Protein AF-A0A2V8CP18-F1 (afdb_monomer_lite)

Foldseek 3Di:
DVVVVVVVVVVVVVVVVVVLVVVLVVVVPDPDDLLCLQQDPPDDPVSSVVVCVVLVVVPPSVVNSVVCVVCVVVVQNAADSNPRHGPSVVCVVCVVVVVVVVVVVVVVVD

Sequence (110 aa):
MTRFLARRLLLTVPVLLGVATLVFSLIHLVPGDPVQAMLGESASPQDIAEMRGRLGLDRPLYAQYGAFLKGLGTGNLGSSLRTNQPVTAAIVERLPATFELAFAAMLVAT

Structure (mmCIF, N/CA/C/O backbone):
data_AF-A0A2V8CP18-F1
#
_entry.id   AF-A0A2V8CP18-F1
#
loop_
_atom_site.group_PDB
_atom_site.id
_atom_site.type_symbol
_atom_site.label_atom_id
_atom_site.label_alt_id
_atom_site.label_comp_id
_atom_site.label_asym_id
_atom_site.label_entity_id
_atom_site.label_seq_id
_atom_site.pdbx_PDB_ins_code
_atom_site.Cartn_x
_atom_site.Cartn_y
_atom_site.Cartn_z
_atom_site.occupancy
_atom_site.B_iso_or_equiv
_atom_site.auth_seq_id
_atom_site.auth_comp_id
_atom_site.auth_asym_id
_atom_site.auth_atom_id
_atom_site.pdbx_PDB_model_num
ATOM 1 N N . MET A 1 1 ? 8.675 0.405 -31.550 1.00 80.38 1 MET A N 1
ATOM 2 C CA . MET A 1 1 ? 9.192 0.241 -30.171 1.00 80.38 1 MET A CA 1
ATOM 3 C C . MET A 1 1 ? 8.324 0.945 -29.129 1.00 80.38 1 MET A C 1
ATOM 5 O O . MET A 1 1 ? 7.856 0.276 -28.219 1.00 80.38 1 MET A O 1
ATOM 9 N N . THR A 1 2 ? 7.995 2.231 -29.291 1.00 85.69 2 THR A N 1
ATOM 10 C CA . THR A 1 2 ? 7.109 2.990 -28.374 1.00 85.69 2 THR A CA 1
ATOM 11 C C . THR A 1 2 ? 5.728 2.356 -28.165 1.00 85.69 2 THR A C 1
ATOM 13 O O . THR A 1 2 ? 5.310 2.175 -27.028 1.00 85.69 2 THR A O 1
ATOM 16 N N . ARG A 1 3 ? 5.048 1.912 -29.235 1.00 89.81 3 ARG A N 1
ATOM 17 C CA . ARG A 1 3 ? 3.748 1.207 -29.144 1.00 89.81 3 ARG A CA 1
ATOM 18 C C . ARG A 1 3 ? 3.822 -0.106 -28.353 1.00 89.81 3 ARG A C 1
ATOM 20 O O . ARG A 1 3 ? 2.890 -0.444 -27.632 1.00 89.81 3 ARG A O 1
ATOM 27 N N . PHE A 1 4 ? 4.929 -0.837 -28.481 1.00 88.56 4 PHE A N 1
ATOM 28 C CA . PHE A 1 4 ? 5.164 -2.074 -27.734 1.00 88.56 4 PHE A CA 1
ATOM 29 C C . PHE A 1 4 ? 5.411 -1.783 -26.248 1.00 88.56 4 PHE A C 1
ATOM 31 O O . PHE A 1 4 ? 4.792 -2.414 -25.395 1.00 88.56 4 PHE A O 1
ATOM 38 N N . LEU A 1 5 ? 6.244 -0.782 -25.945 1.00 90.06 5 LEU A N 1
ATOM 39 C CA . LEU A 1 5 ? 6.546 -0.366 -24.575 1.00 90.06 5 LEU A CA 1
ATOM 40 C C . LEU A 1 5 ? 5.298 0.174 -23.856 1.00 90.06 5 LEU A C 1
ATOM 42 O O . LEU A 1 5 ? 5.005 -0.243 -22.740 1.00 90.06 5 LEU A O 1
ATOM 46 N N . ALA A 1 6 ? 4.509 1.013 -24.535 1.00 91.62 6 ALA A N 1
ATOM 47 C CA . ALA A 1 6 ? 3.249 1.541 -24.018 1.00 91.62 6 ALA A CA 1
ATOM 48 C C . ALA A 1 6 ? 2.235 0.426 -23.734 1.00 91.62 6 ALA A C 1
ATOM 50 O O . ALA A 1 6 ? 1.658 0.391 -22.652 1.00 91.62 6 ALA A O 1
ATOM 51 N N . ARG A 1 7 ? 2.062 -0.530 -24.661 1.00 91.56 7 ARG A N 1
ATOM 52 C CA . ARG A 1 7 ? 1.184 -1.692 -24.445 1.00 91.56 7 ARG A CA 1
ATOM 53 C C . ARG A 1 7 ? 1.641 -2.523 -23.248 1.00 91.56 7 ARG A C 1
ATOM 55 O O . ARG A 1 7 ? 0.804 -2.969 -22.474 1.00 91.56 7 ARG A O 1
ATOM 62 N N . ARG A 1 8 ? 2.951 -2.721 -23.084 1.00 90.12 8 ARG A N 1
ATOM 63 C CA . ARG A 1 8 ? 3.508 -3.490 -21.967 1.00 90.12 8 ARG A CA 1
ATOM 64 C C . ARG A 1 8 ? 3.267 -2.798 -20.625 1.00 90.12 8 ARG A C 1
ATOM 66 O O . ARG A 1 8 ? 2.796 -3.458 -19.711 1.00 90.12 8 ARG A O 1
ATOM 73 N N . LEU A 1 9 ? 3.487 -1.485 -20.539 1.00 91.25 9 LEU A N 1
ATOM 74 C CA . LEU A 1 9 ? 3.167 -0.693 -19.343 1.00 91.25 9 LEU A CA 1
ATOM 75 C C . LEU A 1 9 ? 1.669 -0.726 -19.013 1.00 91.25 9 LEU A C 1
ATOM 77 O O . LEU A 1 9 ? 1.300 -0.898 -17.855 1.00 91.25 9 LEU A O 1
ATOM 81 N N . LEU A 1 10 ? 0.807 -0.632 -20.029 1.00 92.12 10 LEU A N 1
ATOM 82 C CA . LEU A 1 10 ? -0.646 -0.727 -19.859 1.00 92.12 10 LEU A CA 1
ATOM 83 C C . LEU A 1 10 ? -1.083 -2.088 -19.314 1.00 92.12 10 LEU A C 1
ATOM 85 O O . LEU A 1 10 ? -1.976 -2.139 -18.478 1.00 92.12 10 LEU A O 1
ATOM 89 N N . LEU A 1 11 ? -0.445 -3.176 -19.754 1.00 91.88 11 LEU A N 1
ATOM 90 C CA . LEU A 1 11 ? -0.704 -4.527 -19.246 1.00 91.88 11 LEU A CA 1
ATOM 91 C C . LEU A 1 11 ? -0.172 -4.739 -17.822 1.00 91.88 11 LEU A C 1
ATOM 93 O O . LEU A 1 11 ? -0.705 -5.578 -17.102 1.00 91.88 11 LEU A O 1
ATOM 97 N N . THR A 1 12 ? 0.828 -3.972 -17.385 1.00 91.31 12 THR A N 1
ATOM 98 C CA . THR A 1 12 ? 1.319 -4.022 -16.000 1.00 91.31 12 THR A CA 1
ATOM 99 C C . THR A 1 12 ? 0.285 -3.489 -15.009 1.00 91.31 12 THR A C 1
ATOM 101 O O . THR A 1 12 ? 0.169 -4.022 -13.911 1.00 91.31 12 THR A O 1
ATOM 104 N N . VAL A 1 13 ? -0.505 -2.478 -15.384 1.00 91.81 13 VAL A N 1
ATOM 105 C CA . VAL A 1 13 ? -1.520 -1.875 -14.501 1.00 91.81 13 VAL A CA 1
ATOM 106 C C . VAL A 1 13 ? -2.533 -2.897 -13.956 1.00 91.81 13 VAL A C 1
ATOM 108 O O . VAL A 1 13 ? -2.656 -2.985 -12.735 1.00 91.81 13 VAL A O 1
ATOM 111 N N . PRO A 1 14 ? -3.237 -3.705 -14.779 1.00 93.06 14 PRO A N 1
ATOM 112 C CA . PRO A 1 14 ? -4.175 -4.698 -14.260 1.00 93.06 14 PRO A CA 1
ATOM 113 C C . PRO A 1 14 ? -3.481 -5.787 -13.435 1.00 93.06 14 PRO A C 1
ATOM 115 O O . PRO A 1 14 ? -4.067 -6.267 -12.470 1.00 93.06 14 PRO A O 1
ATOM 118 N N . VAL A 1 15 ? -2.230 -6.141 -13.752 1.00 94.38 15 VAL A N 1
ATOM 119 C CA . VAL A 1 15 ? -1.443 -7.087 -12.942 1.00 94.38 15 VAL A CA 1
ATOM 120 C C . VAL A 1 15 ? -1.172 -6.509 -11.553 1.00 94.38 15 VAL A C 1
ATOM 122 O O . VAL A 1 15 ? -1.433 -7.176 -10.556 1.00 94.38 15 VAL A O 1
ATOM 125 N N . LEU A 1 16 ? -0.709 -5.258 -11.471 1.00 92.12 16 LEU A N 1
ATOM 126 C CA . LEU A 1 16 ? -0.464 -4.582 -10.195 1.00 92.12 16 LEU A CA 1
ATOM 127 C C . LEU A 1 16 ? -1.745 -4.427 -9.380 1.00 92.12 16 LEU A C 1
ATOM 129 O O . LEU A 1 16 ? -1.724 -4.677 -8.180 1.00 92.12 16 LEU A O 1
ATOM 133 N N . LEU A 1 17 ? -2.861 -4.066 -10.018 1.00 94.19 17 LEU A N 1
ATOM 134 C CA . LEU A 1 17 ? -4.159 -3.998 -9.34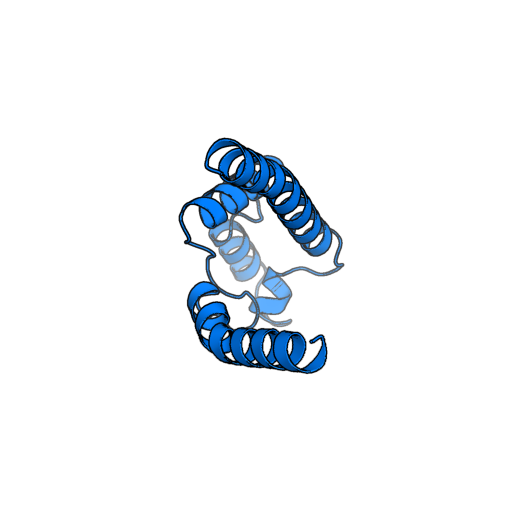8 1.00 94.19 17 LEU A CA 1
ATOM 135 C C . LEU A 1 17 ? -4.607 -5.370 -8.841 1.00 94.19 17 LEU A C 1
ATOM 137 O O . LEU A 1 17 ? -5.099 -5.464 -7.719 1.00 94.19 17 LEU A O 1
ATOM 141 N N . GLY A 1 18 ? -4.403 -6.434 -9.620 1.00 96.25 18 GLY A N 1
ATOM 142 C CA . GLY A 1 18 ? -4.693 -7.804 -9.199 1.00 96.25 18 GLY A CA 1
ATOM 143 C C . GLY A 1 18 ? -3.885 -8.208 -7.967 1.00 96.25 18 GLY A C 1
ATOM 144 O O . GLY A 1 18 ? -4.457 -8.675 -6.985 1.00 96.25 18 GLY A O 1
ATOM 145 N N . VAL A 1 19 ? -2.573 -7.954 -7.974 1.00 95.19 19 VAL A N 1
ATOM 146 C CA . VAL A 1 19 ? -1.689 -8.230 -6.828 1.00 95.19 19 VAL A CA 1
ATOM 147 C C . VAL A 1 19 ? -2.061 -7.372 -5.618 1.00 95.19 19 VAL A C 1
ATOM 149 O O . VAL A 1 19 ? -2.164 -7.898 -4.515 1.00 95.19 19 VAL A O 1
ATOM 152 N N . ALA A 1 20 ? -2.312 -6.075 -5.805 1.00 93.62 20 ALA A N 1
ATOM 153 C CA . ALA A 1 20 ? -2.723 -5.168 -4.735 1.00 93.62 20 ALA A CA 1
ATOM 154 C C . ALA A 1 20 ? -4.044 -5.611 -4.090 1.00 93.62 20 ALA A C 1
ATOM 156 O O . ALA A 1 20 ? -4.136 -5.668 -2.864 1.00 93.62 20 ALA A O 1
ATOM 157 N N . THR A 1 21 ? -5.036 -5.979 -4.908 1.00 95.25 21 THR A N 1
ATOM 158 C CA . THR A 1 21 ? -6.317 -6.526 -4.434 1.00 95.25 21 THR A CA 1
ATOM 159 C C . THR A 1 21 ? -6.082 -7.811 -3.653 1.00 95.25 21 THR A C 1
ATOM 161 O O . THR A 1 21 ? -6.576 -7.946 -2.540 1.00 95.25 21 THR A O 1
ATOM 164 N N . LEU A 1 22 ? -5.291 -8.735 -4.205 1.00 95.75 22 LEU A N 1
ATOM 165 C CA . LEU A 1 22 ? -5.012 -10.023 -3.581 1.00 95.75 22 LEU A CA 1
ATOM 166 C C . LEU A 1 22 ? -4.338 -9.853 -2.217 1.00 95.75 22 LEU A C 1
ATOM 168 O O . LEU A 1 22 ? -4.795 -10.436 -1.242 1.00 95.75 22 LEU A O 1
ATOM 172 N N . VAL A 1 23 ? -3.288 -9.035 -2.128 1.00 92.38 23 VAL A N 1
ATOM 173 C CA . VAL A 1 23 ? -2.581 -8.768 -0.866 1.00 92.38 23 VAL A CA 1
ATOM 174 C C . VAL A 1 23 ? -3.512 -8.111 0.151 1.00 92.38 23 VAL A C 1
ATOM 176 O O . VAL A 1 23 ? -3.545 -8.536 1.305 1.00 92.38 23 VAL A O 1
ATOM 179 N N . PHE A 1 24 ? -4.301 -7.119 -0.274 1.00 92.75 24 PHE A N 1
ATOM 180 C CA . PHE A 1 24 ? -5.294 -6.481 0.587 1.00 92.75 24 PHE A CA 1
ATOM 181 C C . PHE A 1 24 ? -6.296 -7.508 1.124 1.00 92.75 24 PHE A C 1
ATOM 183 O O . PHE A 1 24 ? -6.523 -7.569 2.330 1.00 92.75 24 PHE A O 1
ATOM 190 N N . SER A 1 25 ? -6.850 -8.359 0.260 1.00 92.81 25 SER A N 1
ATOM 191 C CA . SER A 1 25 ? -7.773 -9.420 0.661 1.00 92.81 25 SER A CA 1
ATOM 192 C C . SER A 1 25 ? -7.121 -10.417 1.612 1.00 92.81 25 SER A C 1
ATOM 194 O O . SER A 1 25 ? -7.717 -10.743 2.630 1.00 92.81 25 SER A O 1
ATOM 196 N N . LEU A 1 26 ? -5.895 -10.867 1.331 1.00 91.12 26 LEU A N 1
ATOM 197 C CA . LEU A 1 26 ? -5.186 -11.825 2.180 1.00 91.12 26 LEU A CA 1
ATOM 198 C C . LEU A 1 26 ? -5.006 -11.292 3.601 1.00 91.12 26 LEU A C 1
ATOM 200 O O . LEU A 1 26 ? -5.289 -12.019 4.544 1.00 91.12 26 LEU A O 1
ATOM 204 N N . ILE A 1 27 ? -4.622 -10.025 3.767 1.00 86.88 27 ILE A N 1
ATOM 205 C CA . ILE A 1 27 ? -4.474 -9.415 5.098 1.00 86.88 27 ILE A CA 1
ATOM 206 C C . ILE A 1 27 ? -5.803 -9.410 5.870 1.00 86.88 27 ILE A C 1
ATOM 208 O O . ILE A 1 27 ? -5.798 -9.649 7.071 1.00 86.88 27 ILE A O 1
ATOM 212 N N . HIS A 1 28 ? -6.934 -9.188 5.195 1.00 87.50 28 HIS A N 1
ATOM 213 C CA . HIS A 1 28 ? -8.259 -9.189 5.830 1.00 87.50 28 HIS A CA 1
ATOM 214 C C . HIS A 1 28 ? -8.834 -10.593 6.062 1.00 87.50 28 HIS A C 1
ATOM 216 O O . HIS A 1 28 ? -9.761 -10.749 6.853 1.00 87.50 28 HIS A O 1
ATOM 222 N N . LEU A 1 29 ? -8.321 -11.606 5.359 1.00 87.88 29 LEU A N 1
ATOM 223 C CA . LEU A 1 29 ? -8.702 -13.008 5.540 1.00 87.88 29 LEU A CA 1
ATOM 224 C C . LEU A 1 29 ? -7.897 -13.694 6.648 1.00 87.88 29 LEU A C 1
ATOM 226 O O . LEU A 1 29 ? -8.339 -14.718 7.170 1.00 87.88 29 LEU A O 1
ATOM 230 N N . VAL A 1 30 ? -6.719 -13.164 6.990 1.00 84.50 30 VAL A N 1
ATOM 231 C CA . VAL A 1 30 ? -5.906 -13.686 8.091 1.00 84.50 30 VAL A CA 1
ATOM 232 C C . VAL A 1 30 ? -6.678 -13.507 9.405 1.00 84.50 30 VAL A C 1
ATOM 234 O O . VAL A 1 30 ? -7.056 -12.384 9.739 1.00 84.50 30 VAL A O 1
ATOM 237 N N . PRO A 1 31 ? -6.917 -14.590 10.169 1.00 77.00 31 PRO A N 1
ATOM 238 C CA . PRO A 1 31 ? -7.570 -14.487 11.464 1.00 77.00 31 PRO A CA 1
ATOM 239 C C . PRO A 1 31 ? -6.641 -13.794 12.468 1.00 77.00 31 PRO A C 1
ATOM 241 O O . PRO A 1 31 ? -5.481 -14.174 12.621 1.00 77.00 31 PRO A O 1
ATOM 244 N N . GLY A 1 32 ? -7.168 -12.790 13.166 1.00 77.75 32 GLY A N 1
ATOM 245 C CA . GLY A 1 32 ? -6.444 -12.003 14.165 1.00 77.75 32 GLY A CA 1
ATOM 246 C C . GLY A 1 32 ? -6.701 -10.506 14.010 1.00 77.75 32 GLY A C 1
ATOM 247 O O . GLY A 1 32 ? -7.025 -10.031 12.924 1.00 77.75 32 GLY A O 1
ATOM 248 N N . ASP A 1 33 ? -6.575 -9.752 15.103 1.00 82.94 33 ASP A N 1
ATOM 249 C CA . ASP A 1 33 ? -6.680 -8.293 15.060 1.00 82.94 33 ASP A CA 1
ATOM 250 C C . ASP A 1 33 ? -5.279 -7.684 14.859 1.00 82.94 33 ASP A C 1
ATOM 252 O O . ASP A 1 33 ? -4.435 -7.808 15.752 1.00 82.94 33 ASP A O 1
ATOM 256 N N . PRO A 1 34 ? -4.999 -7.013 13.724 1.00 82.62 34 PRO A N 1
ATOM 257 C CA . PRO A 1 34 ? -3.707 -6.369 13.498 1.00 82.62 34 PRO A CA 1
ATOM 258 C C . PRO A 1 34 ? -3.376 -5.334 14.578 1.00 82.62 34 PRO A C 1
ATOM 260 O O . PRO A 1 34 ? -2.209 -5.169 14.924 1.00 82.62 34 PRO A O 1
ATOM 263 N N . VAL A 1 35 ? -4.383 -4.670 15.152 1.00 85.31 35 VAL A N 1
ATOM 264 C CA . VAL A 1 35 ? -4.188 -3.703 16.238 1.00 85.31 35 VAL A CA 1
ATOM 265 C C . VAL A 1 35 ? -3.752 -4.409 17.518 1.00 85.31 35 VAL A C 1
ATOM 267 O O . VAL A 1 35 ? -2.865 -3.929 18.222 1.00 85.31 35 VAL A O 1
ATOM 270 N N . GLN A 1 36 ? -4.320 -5.579 17.798 1.00 83.81 36 GLN A N 1
ATOM 271 C CA . GLN A 1 36 ? -3.932 -6.389 18.950 1.00 83.81 36 GLN A CA 1
ATOM 272 C C . GLN A 1 36 ? -2.536 -6.994 18.7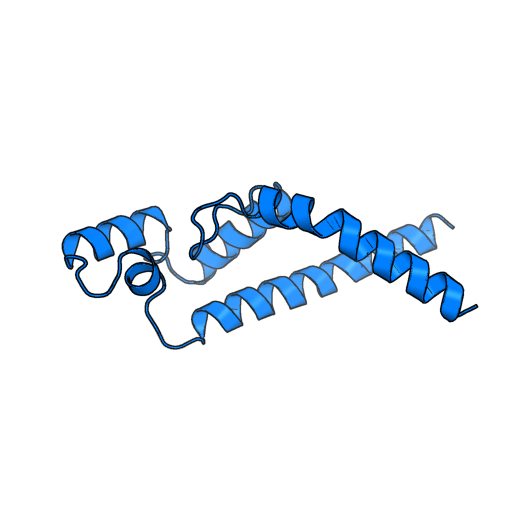64 1.00 83.81 36 GLN A C 1
ATOM 274 O O . GLN A 1 36 ? -1.749 -7.024 19.705 1.00 83.81 36 GLN A O 1
ATOM 279 N N . ALA A 1 37 ? -2.177 -7.386 17.538 1.00 82.44 37 ALA A N 1
ATOM 280 C CA . ALA A 1 37 ? -0.819 -7.817 17.209 1.00 82.44 37 ALA A CA 1
ATOM 281 C C . ALA A 1 37 ? 0.220 -6.688 17.369 1.00 82.44 37 ALA A C 1
ATOM 283 O O . ALA A 1 37 ? 1.376 -6.962 17.682 1.00 82.44 37 ALA A O 1
ATOM 284 N N . MET A 1 38 ? -0.186 -5.428 17.172 1.00 82.56 38 MET A N 1
ATOM 285 C CA . MET A 1 38 ? 0.662 -4.247 17.368 1.00 82.56 38 MET A CA 1
ATOM 286 C C . MET A 1 38 ? 0.833 -3.853 18.835 1.00 82.56 38 MET A C 1
ATOM 288 O O . MET A 1 38 ? 1.945 -3.550 19.258 1.00 82.56 38 MET A O 1
ATOM 292 N N . LEU A 1 39 ? -0.267 -3.793 19.590 1.00 85.44 39 LEU A N 1
ATOM 293 C CA . LEU A 1 39 ? -0.268 -3.308 20.974 1.00 85.44 39 LEU A CA 1
ATOM 294 C C . LEU A 1 39 ? 0.058 -4.413 21.996 1.00 85.44 39 LEU A C 1
ATOM 296 O O . LEU A 1 39 ? 0.399 -4.112 23.138 1.00 85.44 39 LEU A O 1
ATOM 300 N N . GLY A 1 40 ? -0.011 -5.680 21.583 1.00 81.88 40 GLY A N 1
ATOM 301 C CA . GLY A 1 40 ? 0.165 -6.844 22.444 1.00 81.88 40 GLY A CA 1
ATOM 302 C C . GLY A 1 40 ? -1.115 -7.243 23.183 1.00 81.88 40 GLY A C 1
ATOM 303 O O . GLY A 1 40 ? -2.123 -6.536 23.179 1.00 81.88 40 GLY A O 1
ATOM 304 N N . GLU A 1 41 ? -1.075 -8.405 23.840 1.00 79.00 41 GLU A N 1
ATOM 305 C CA . GLU A 1 41 ? -2.240 -8.986 24.529 1.00 79.00 41 GLU A CA 1
ATOM 306 C C . GLU A 1 41 ? -2.721 -8.161 25.735 1.00 79.00 41 GLU A C 1
ATOM 308 O O . GLU A 1 41 ? -3.884 -8.256 26.115 1.00 79.00 41 GLU A O 1
ATOM 313 N N . SER A 1 42 ? -1.854 -7.319 26.305 1.00 81.06 42 SER A N 1
ATOM 314 C CA . SER A 1 42 ? -2.150 -6.491 27.484 1.00 81.06 42 SER A CA 1
ATOM 315 C C . SER A 1 42 ? -2.776 -5.127 27.156 1.00 81.06 42 SER A C 1
ATOM 317 O O . SER A 1 42 ? -2.939 -4.304 28.058 1.00 81.06 42 SER A O 1
ATOM 319 N N . ALA A 1 43 ? -3.069 -4.844 25.884 1.00 83.69 43 ALA A N 1
ATOM 320 C CA . ALA A 1 43 ? -3.595 -3.553 25.451 1.00 83.69 43 ALA A CA 1
ATOM 321 C C . ALA A 1 43 ? -5.013 -3.307 25.982 1.00 83.69 43 ALA A C 1
ATOM 323 O O . ALA A 1 43 ? -5.869 -4.194 25.931 1.00 83.69 43 ALA A O 1
ATOM 324 N N . SER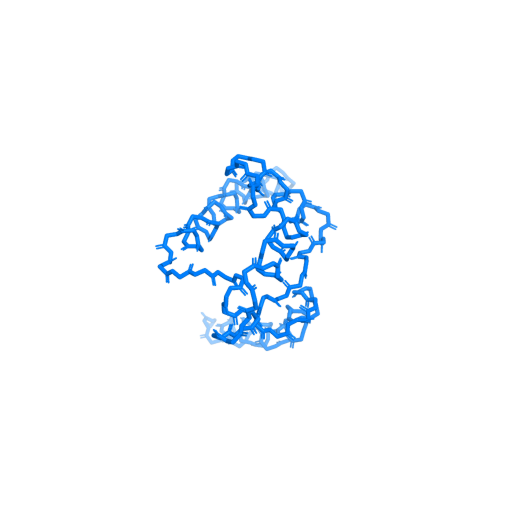 A 1 44 ? -5.290 -2.092 26.466 1.00 89.38 44 SER A N 1
ATOM 325 C CA . SER A 1 44 ? -6.640 -1.771 26.921 1.00 89.38 44 SER A CA 1
ATOM 326 C C . SER A 1 44 ? -7.613 -1.716 25.730 1.00 89.38 44 SER A C 1
ATOM 328 O O . SER A 1 44 ? -7.220 -1.349 24.616 1.00 89.38 44 SER A O 1
ATOM 330 N N . PRO A 1 45 ? -8.912 -2.012 25.929 1.00 87.75 45 PRO A N 1
ATOM 331 C CA . PRO A 1 45 ? -9.912 -1.870 24.869 1.00 87.75 45 PRO A CA 1
ATOM 332 C C . PRO A 1 45 ? -9.983 -0.448 24.287 1.00 87.75 45 PRO A C 1
ATOM 334 O O . PRO A 1 45 ? -10.335 -0.270 23.122 1.00 87.75 45 PRO A O 1
ATOM 337 N N . GLN A 1 46 ? -9.638 0.558 25.096 1.00 90.25 46 GLN A N 1
ATOM 338 C CA . GLN A 1 46 ? -9.604 1.964 24.696 1.00 90.25 46 GLN A CA 1
ATOM 339 C C . GLN A 1 46 ? -8.443 2.234 23.731 1.00 90.25 46 GLN A C 1
ATOM 341 O O . GLN A 1 46 ? -8.675 2.803 22.665 1.00 90.25 46 GLN A O 1
ATOM 346 N N . ASP A 1 47 ? -7.241 1.735 24.036 1.00 88.38 47 ASP A N 1
ATOM 347 C CA . ASP A 1 47 ? -6.064 1.879 23.165 1.00 88.38 47 ASP A CA 1
ATOM 348 C C . ASP A 1 47 ? -6.273 1.173 21.819 1.00 88.38 47 ASP A C 1
ATOM 350 O O . ASP A 1 47 ? -5.904 1.691 20.762 1.00 88.38 47 ASP A O 1
ATOM 354 N N . ILE A 1 48 ? -6.922 0.002 21.842 1.00 89.25 48 ILE A N 1
ATOM 355 C CA . ILE A 1 48 ? -7.268 -0.750 20.630 1.00 89.25 48 ILE A CA 1
ATOM 356 C C . ILE A 1 48 ? -8.238 0.055 19.759 1.00 89.25 48 ILE A C 1
ATOM 358 O O . ILE A 1 48 ? -8.022 0.177 18.552 1.00 89.25 48 ILE A O 1
ATOM 362 N N . ALA A 1 49 ? -9.304 0.612 20.339 1.00 89.75 49 ALA A N 1
ATOM 363 C CA . ALA A 1 49 ? -10.281 1.401 19.590 1.00 89.75 49 ALA A CA 1
ATOM 364 C C . ALA A 1 49 ? -9.653 2.673 18.999 1.00 89.75 49 ALA A C 1
ATOM 366 O O . ALA A 1 49 ? -9.877 2.989 17.826 1.00 89.75 49 ALA A O 1
ATOM 367 N N . GLU A 1 50 ? -8.819 3.364 19.776 1.00 90.62 50 GLU A N 1
ATOM 368 C CA . GLU A 1 50 ? -8.124 4.566 19.325 1.00 90.62 50 GLU A CA 1
ATOM 369 C C . GLU A 1 50 ? -7.151 4.256 18.180 1.00 90.62 50 GLU A C 1
ATOM 371 O O . GLU A 1 50 ? -7.171 4.921 17.139 1.00 90.62 50 GLU A O 1
ATOM 376 N N . MET A 1 51 ? -6.332 3.213 18.325 1.00 89.12 51 MET A N 1
ATOM 377 C CA . MET A 1 51 ? -5.380 2.810 17.292 1.00 89.12 51 MET A CA 1
ATOM 378 C C . MET A 1 51 ? -6.090 2.330 16.022 1.00 89.12 51 MET A C 1
ATOM 380 O O . MET A 1 51 ? -5.674 2.672 14.913 1.00 89.12 51 MET A O 1
ATOM 384 N N . ARG A 1 52 ? -7.206 1.605 16.157 1.00 89.75 52 ARG A N 1
ATOM 385 C CA . ARG A 1 52 ? -8.028 1.165 15.021 1.00 89.75 52 ARG A CA 1
ATOM 386 C C . ARG A 1 52 ? -8.550 2.351 14.208 1.00 89.75 52 ARG A C 1
ATOM 388 O O . ARG A 1 52 ? -8.453 2.324 12.981 1.00 89.75 52 ARG A O 1
ATOM 395 N N . GLY A 1 53 ? -9.028 3.398 14.884 1.00 89.06 53 GLY A N 1
ATOM 396 C CA . GLY A 1 53 ? -9.464 4.641 14.243 1.00 89.06 53 GLY A CA 1
ATOM 397 C C . GLY A 1 53 ? -8.313 5.402 13.576 1.00 89.06 53 GLY A C 1
ATOM 398 O O . GLY A 1 53 ? -8.447 5.868 12.444 1.00 89.06 53 GLY A O 1
ATOM 399 N N . ARG A 1 54 ? -7.141 5.468 14.223 1.00 87.56 54 ARG A N 1
ATOM 400 C CA . ARG A 1 54 ? -5.932 6.092 13.647 1.00 87.56 54 ARG A CA 1
ATOM 401 C C . ARG A 1 54 ? -5.459 5.389 12.372 1.00 87.56 54 ARG A C 1
ATOM 403 O O . ARG A 1 54 ? -5.043 6.060 11.429 1.00 87.56 54 ARG A O 1
ATOM 410 N N . LEU A 1 55 ? -5.544 4.060 12.330 1.00 87.12 55 LEU A N 1
ATOM 411 C CA . LEU A 1 55 ? -5.195 3.253 11.156 1.00 87.12 55 LEU A CA 1
ATOM 412 C C . LEU A 1 55 ? -6.312 3.214 10.097 1.00 87.12 55 LEU A C 1
ATOM 414 O O . LEU A 1 55 ? -6.091 2.719 8.994 1.00 87.12 55 LEU A O 1
ATOM 418 N N . GLY A 1 56 ? -7.502 3.743 10.402 1.00 88.81 56 GLY A N 1
ATOM 419 C CA . GLY A 1 56 ? -8.660 3.726 9.507 1.00 88.81 56 GLY A CA 1
ATOM 420 C C . GLY A 1 56 ? -9.250 2.331 9.285 1.00 88.81 56 GLY A C 1
ATOM 421 O O . GLY A 1 56 ? -9.957 2.123 8.299 1.00 88.81 56 GLY A O 1
ATOM 422 N N . LEU A 1 57 ? -8.953 1.382 10.178 1.00 88.06 57 LEU A N 1
ATOM 423 C CA . LEU A 1 57 ? -9.436 -0.004 10.129 1.00 88.06 57 LEU A CA 1
ATOM 424 C C . LEU A 1 57 ? -10.905 -0.133 10.572 1.00 88.06 57 LEU A C 1
ATOM 426 O O . LEU A 1 57 ? -11.510 -1.192 10.430 1.00 88.06 57 LEU A O 1
ATOM 430 N N . ASP A 1 58 ? -11.473 0.944 11.109 1.00 90.62 58 ASP A N 1
ATOM 431 C CA . ASP A 1 58 ? -12.887 1.124 11.449 1.00 90.62 58 ASP A CA 1
ATOM 432 C C . ASP A 1 58 ? -13.757 1.504 10.234 1.00 90.62 58 ASP A C 1
ATOM 434 O O . ASP A 1 58 ? -14.985 1.435 10.288 1.00 90.62 58 ASP A O 1
ATOM 438 N N . ARG A 1 59 ? -13.133 1.897 9.118 1.00 91.94 59 ARG A N 1
ATOM 439 C CA . ARG A 1 59 ? -13.825 2.303 7.889 1.00 91.94 59 ARG A CA 1
ATOM 440 C C . ARG A 1 59 ? -14.313 1.090 7.097 1.00 91.94 59 ARG A C 1
ATOM 442 O O . ARG A 1 59 ? -13.713 0.020 7.172 1.00 91.94 59 ARG A O 1
ATOM 449 N N . PRO A 1 60 ? -15.344 1.235 6.249 1.00 94.62 60 PRO A N 1
ATOM 450 C CA . PRO A 1 60 ? -15.757 0.148 5.371 1.00 94.62 60 PRO A CA 1
ATOM 451 C C . PRO A 1 60 ? -14.644 -0.240 4.381 1.00 94.62 60 PRO A C 1
ATOM 453 O O . PRO A 1 60 ? -13.864 0.607 3.939 1.00 94.62 60 PRO A O 1
ATOM 456 N N . LEU A 1 61 ? -14.596 -1.522 3.995 1.00 91.94 61 LEU A N 1
ATOM 457 C CA . LEU A 1 61 ? -13.488 -2.110 3.223 1.00 91.94 61 LEU A CA 1
ATOM 458 C C . LEU A 1 61 ? -13.170 -1.371 1.918 1.00 91.94 61 LEU A C 1
ATOM 460 O O . LEU A 1 61 ? -12.005 -1.225 1.566 1.00 91.94 61 LEU A O 1
ATOM 464 N N . TYR A 1 62 ? -14.179 -0.853 1.214 1.00 93.25 62 TYR A N 1
ATOM 465 C CA . TYR A 1 62 ? -13.960 -0.088 -0.017 1.00 93.25 62 TYR A CA 1
ATOM 466 C C . TYR A 1 62 ? -13.186 1.217 0.235 1.00 93.25 62 TYR A C 1
ATOM 468 O O . TYR A 1 62 ? -12.370 1.622 -0.592 1.00 93.25 62 TYR A O 1
ATOM 476 N N . ALA A 1 63 ? -13.407 1.867 1.382 1.00 94.94 63 ALA A N 1
ATOM 477 C CA . ALA A 1 63 ? -12.707 3.090 1.756 1.00 94.94 63 ALA A CA 1
ATOM 478 C C . ALA A 1 63 ? -11.265 2.784 2.180 1.00 94.94 63 ALA A C 1
ATOM 480 O O . ALA A 1 63 ? -10.350 3.519 1.803 1.00 94.94 63 ALA A O 1
ATOM 481 N N . GLN A 1 64 ? -11.055 1.676 2.900 1.00 93.62 64 GLN A N 1
ATOM 482 C CA . GLN A 1 64 ? -9.718 1.178 3.232 1.00 93.62 64 GLN A CA 1
ATOM 483 C C . GLN A 1 64 ? -8.928 0.827 1.965 1.00 93.62 64 GLN A C 1
ATOM 485 O O . GLN A 1 64 ? -7.792 1.269 1.796 1.00 93.62 64 GLN A O 1
ATOM 490 N N . TYR A 1 65 ? -9.554 0.113 1.028 1.00 94.38 65 TYR A N 1
ATOM 491 C CA . TYR A 1 65 ? -8.932 -0.257 -0.238 1.00 94.38 65 TYR A CA 1
ATOM 492 C C . TYR A 1 65 ? -8.608 0.969 -1.103 1.00 94.38 65 TYR A C 1
ATOM 494 O O . TYR A 1 65 ? -7.512 1.073 -1.651 1.00 94.38 65 TYR A O 1
ATOM 502 N N . GLY A 1 66 ? -9.510 1.953 -1.167 1.00 94.56 66 GLY A N 1
ATOM 503 C CA . GLY A 1 66 ? -9.252 3.218 -1.858 1.00 94.56 66 GLY A CA 1
ATOM 504 C C . GLY A 1 66 ? -8.072 3.996 -1.264 1.00 94.56 66 GLY A C 1
ATOM 505 O O . GLY A 1 66 ? -7.232 4.509 -2.006 1.00 94.56 66 GLY A O 1
ATOM 506 N N . ALA A 1 67 ? -7.964 4.048 0.067 1.00 92.69 67 ALA A N 1
ATOM 507 C CA . ALA A 1 67 ? -6.821 4.655 0.747 1.00 92.69 67 ALA A CA 1
ATOM 508 C C . ALA A 1 67 ? -5.514 3.892 0.468 1.00 92.69 67 ALA A C 1
ATOM 510 O O . ALA A 1 67 ? -4.493 4.519 0.182 1.00 92.69 67 ALA A O 1
ATOM 511 N N . PHE A 1 68 ? -5.560 2.558 0.471 1.00 92.75 68 PHE A N 1
ATOM 512 C CA . PHE A 1 68 ? -4.426 1.696 0.137 1.00 92.75 68 PHE A CA 1
ATOM 513 C C . PHE A 1 68 ? -3.923 1.929 -1.296 1.00 92.75 68 PHE A C 1
ATOM 515 O O . PHE A 1 68 ? -2.734 2.179 -1.504 1.00 92.75 68 PHE A O 1
ATOM 522 N N . LEU A 1 69 ? -4.825 1.952 -2.282 1.00 94.31 69 LEU A N 1
ATOM 523 C CA . LEU A 1 69 ? -4.478 2.255 -3.675 1.00 94.31 69 LEU A CA 1
ATOM 524 C C . LEU A 1 69 ? -3.898 3.666 -3.840 1.00 94.31 69 LEU A C 1
ATOM 526 O O . LEU A 1 69 ? -2.939 3.861 -4.588 1.00 94.31 69 LEU A O 1
ATOM 530 N N . LYS A 1 70 ? -4.436 4.655 -3.117 1.00 94.12 70 LYS A N 1
ATOM 531 C CA . LYS A 1 70 ? -3.889 6.019 -3.104 1.00 94.12 70 LYS A CA 1
ATOM 532 C C . LYS A 1 70 ? -2.471 6.055 -2.523 1.00 94.12 70 LYS A C 1
ATOM 534 O O . LYS A 1 70 ? -1.614 6.760 -3.058 1.00 94.12 70 LYS A O 1
ATOM 539 N N . GLY A 1 71 ? -2.205 5.298 -1.460 1.00 91.31 71 GLY A N 1
ATOM 540 C CA . GLY A 1 71 ? -0.866 5.161 -0.883 1.00 91.31 71 GLY A CA 1
ATOM 541 C C . GLY A 1 71 ? 0.126 4.543 -1.869 1.00 91.31 71 GLY A C 1
ATOM 542 O O . GLY A 1 71 ? 1.199 5.101 -2.091 1.00 91.31 71 GLY A O 1
ATOM 543 N N . LEU A 1 72 ? -0.281 3.473 -2.563 1.00 90.62 72 LEU A N 1
ATOM 544 C CA . LEU A 1 72 ? 0.510 2.851 -3.633 1.00 90.62 72 LEU A CA 1
ATOM 545 C C . LEU A 1 72 ? 0.845 3.843 -4.756 1.00 90.62 72 LEU A C 1
ATOM 547 O O . LEU A 1 72 ? 1.995 3.925 -5.178 1.00 90.62 72 LEU A O 1
ATOM 551 N N . GLY A 1 73 ? -0.138 4.623 -5.213 1.00 90.19 73 GLY A N 1
ATOM 552 C CA . GLY A 1 73 ? 0.051 5.599 -6.291 1.00 90.19 73 GLY A CA 1
ATOM 553 C C . GLY A 1 73 ? 0.889 6.822 -5.906 1.00 90.19 73 GLY A C 1
ATOM 554 O O . GLY A 1 73 ? 1.534 7.414 -6.765 1.00 90.19 73 GLY A O 1
ATOM 555 N N . THR A 1 74 ? 0.900 7.206 -4.627 1.00 91.19 74 THR A N 1
ATOM 556 C CA . THR A 1 74 ? 1.690 8.347 -4.122 1.00 91.19 74 THR A CA 1
ATOM 557 C C . THR A 1 74 ? 3.061 7.938 -3.579 1.00 91.19 74 THR A C 1
ATOM 559 O O . THR A 1 74 ? 3.854 8.803 -3.217 1.00 91.19 74 THR A O 1
ATOM 562 N N . GLY A 1 75 ? 3.344 6.634 -3.494 1.00 87.06 75 GLY A N 1
ATOM 563 C CA . GLY A 1 75 ? 4.544 6.100 -2.849 1.00 87.06 75 GLY A CA 1
ATOM 564 C C . GLY A 1 75 ? 4.518 6.188 -1.320 1.00 87.06 75 GLY A C 1
ATOM 565 O O . GLY A 1 75 ? 5.464 5.751 -0.670 1.00 87.06 75 GLY A O 1
ATOM 566 N N . ASN A 1 76 ? 3.443 6.705 -0.718 1.00 88.81 76 ASN A N 1
ATOM 567 C CA . ASN A 1 76 ? 3.250 6.677 0.725 1.00 88.81 76 ASN A CA 1
ATOM 568 C C . ASN A 1 76 ? 2.608 5.345 1.135 1.00 88.81 76 ASN A C 1
ATOM 570 O O . ASN A 1 76 ? 1.388 5.220 1.232 1.00 88.81 76 ASN A O 1
ATOM 574 N N . LEU A 1 77 ? 3.457 4.345 1.361 1.00 88.50 77 LEU A N 1
ATOM 575 C CA . LEU A 1 77 ? 3.054 2.981 1.718 1.00 88.50 77 LEU A CA 1
ATOM 576 C C . LEU A 1 77 ? 2.735 2.802 3.214 1.00 88.50 77 LEU A C 1
ATOM 578 O O . LEU A 1 77 ? 2.417 1.695 3.643 1.00 88.50 77 LEU A O 1
ATOM 582 N N . GLY A 1 78 ? 2.825 3.873 4.008 1.00 87.94 78 GLY A N 1
ATOM 583 C CA . GLY A 1 78 ? 2.627 3.830 5.454 1.00 87.94 78 GLY A CA 1
ATOM 584 C C . GLY A 1 78 ? 3.753 3.117 6.207 1.00 87.94 78 GLY A C 1
ATOM 585 O O . GLY A 1 78 ? 4.872 2.952 5.706 1.00 87.94 78 GLY A O 1
ATOM 586 N N . SER A 1 79 ? 3.441 2.709 7.436 1.00 88.06 79 SER A N 1
ATOM 587 C CA . SER A 1 79 ? 4.366 2.022 8.338 1.00 88.06 79 SER A CA 1
ATOM 588 C C . SER A 1 79 ? 4.002 0.549 8.488 1.00 88.06 79 SER A C 1
ATOM 590 O O . SER A 1 79 ? 2.835 0.165 8.481 1.00 88.06 79 SER A O 1
ATOM 592 N N . SER A 1 80 ? 5.024 -0.284 8.653 1.00 85.69 80 SER A N 1
ATOM 593 C CA . SER A 1 80 ? 4.890 -1.699 8.976 1.00 85.69 80 SER A CA 1
ATOM 594 C C . SER A 1 80 ? 4.186 -1.875 10.319 1.00 85.69 80 SER A C 1
ATOM 596 O O . SER A 1 80 ? 4.665 -1.383 11.336 1.00 85.69 80 SER A O 1
ATOM 598 N N . LEU A 1 81 ? 3.105 -2.655 10.344 1.00 79.94 81 LEU A N 1
ATOM 599 C CA . LEU A 1 81 ? 2.397 -2.999 11.583 1.00 79.94 81 LEU A CA 1
ATOM 600 C C . LEU A 1 81 ? 3.256 -3.869 12.521 1.00 79.94 81 LEU A C 1
ATOM 602 O O . LEU A 1 81 ? 2.959 -3.995 13.697 1.00 79.94 81 LEU A O 1
ATOM 606 N N . ARG A 1 82 ? 4.344 -4.472 12.027 1.00 79.62 82 ARG A N 1
ATOM 607 C CA . ARG A 1 82 ? 5.211 -5.343 12.834 1.00 79.62 82 ARG A CA 1
ATOM 608 C C . ARG A 1 82 ? 6.431 -4.624 13.398 1.00 79.62 82 ARG A C 1
ATOM 610 O O . ARG A 1 82 ? 6.824 -4.869 14.529 1.00 79.62 82 ARG A O 1
ATOM 617 N N . THR A 1 83 ? 7.073 -3.795 12.581 1.00 81.56 83 THR A N 1
ATOM 618 C CA . THR A 1 83 ? 8.348 -3.140 12.927 1.00 81.56 83 THR A CA 1
ATOM 619 C C . THR A 1 83 ? 8.198 -1.645 13.170 1.00 81.56 83 THR A C 1
ATOM 621 O O . THR A 1 83 ? 9.159 -0.998 13.566 1.00 81.56 83 THR A O 1
ATOM 624 N N . ASN A 1 84 ? 7.010 -1.089 12.916 1.00 82.06 84 ASN A N 1
ATOM 625 C CA . ASN A 1 84 ? 6.692 0.333 13.033 1.00 82.06 84 ASN A CA 1
ATOM 626 C C . ASN A 1 84 ? 7.604 1.261 12.203 1.00 82.06 84 ASN A C 1
ATOM 628 O O . ASN A 1 84 ? 7.718 2.453 12.468 1.00 82.06 84 ASN A O 1
ATOM 632 N N . GLN A 1 85 ? 8.258 0.713 11.176 1.00 87.12 85 GLN A N 1
A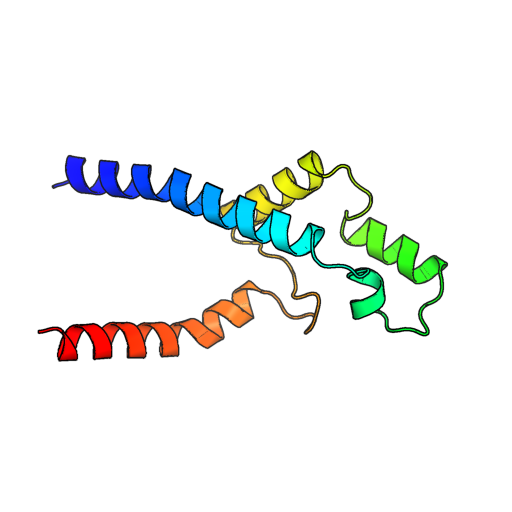TOM 633 C CA . GLN A 1 85 ? 9.121 1.449 10.255 1.00 87.12 85 GLN A CA 1
ATOM 634 C C . GLN A 1 85 ? 8.395 1.741 8.937 1.00 87.12 85 GLN A C 1
ATOM 636 O O . GLN A 1 85 ? 7.542 0.942 8.534 1.00 87.12 85 GLN A O 1
ATOM 641 N N . PRO A 1 86 ? 8.748 2.829 8.225 1.00 91.50 86 PRO A N 1
ATOM 642 C CA . PRO A 1 86 ? 8.206 3.108 6.900 1.00 91.50 86 PRO A CA 1
ATOM 643 C C . PRO A 1 86 ? 8.431 1.931 5.948 1.00 91.50 86 PRO A C 1
ATOM 645 O O . PRO A 1 86 ? 9.556 1.453 5.783 1.00 91.50 86 PRO A O 1
ATOM 648 N N . VAL A 1 87 ? 7.369 1.480 5.283 1.00 91.00 87 VAL A N 1
ATOM 649 C CA . VAL A 1 87 ? 7.441 0.345 4.347 1.00 91.00 87 VAL A CA 1
ATOM 650 C C . VAL A 1 87 ? 8.374 0.662 3.174 1.00 91.00 87 VAL A C 1
ATOM 652 O O . VAL A 1 87 ? 9.104 -0.207 2.706 1.00 91.00 87 VAL A O 1
ATOM 655 N N . THR A 1 88 ? 8.413 1.920 2.735 1.00 90.06 88 THR A N 1
ATOM 656 C CA . THR A 1 88 ? 9.330 2.388 1.687 1.00 90.06 88 THR A CA 1
ATOM 657 C C . THR A 1 88 ? 10.797 2.189 2.057 1.00 90.06 88 THR A C 1
ATOM 659 O O . THR A 1 88 ? 11.566 1.724 1.221 1.00 90.06 88 THR A O 1
ATOM 662 N N . ALA A 1 89 ? 11.181 2.474 3.304 1.00 90.12 89 ALA A N 1
ATOM 663 C CA . ALA A 1 89 ? 12.546 2.267 3.780 1.00 90.12 89 ALA A CA 1
ATOM 664 C C . ALA A 1 89 ? 12.917 0.776 3.757 1.00 90.12 89 ALA A C 1
ATOM 666 O O . ALA A 1 89 ? 13.954 0.410 3.209 1.00 90.12 89 ALA A O 1
ATOM 667 N N . ALA A 1 90 ? 12.016 -0.085 4.242 1.00 89.75 90 ALA A N 1
ATOM 668 C CA . ALA A 1 90 ? 12.213 -1.534 4.226 1.00 89.75 90 ALA A CA 1
ATOM 669 C C . ALA A 1 90 ? 12.334 -2.111 2.802 1.00 89.75 90 ALA A C 1
ATOM 671 O O . ALA A 1 90 ? 13.072 -3.070 2.579 1.00 89.75 90 ALA A O 1
ATOM 672 N N . ILE A 1 91 ? 11.618 -1.543 1.823 1.00 89.56 91 ILE A N 1
ATOM 673 C CA . ILE A 1 91 ? 11.753 -1.931 0.411 1.00 89.56 91 ILE A CA 1
ATOM 674 C C . ILE A 1 91 ? 13.122 -1.511 -0.124 1.00 89.56 91 ILE A C 1
ATOM 676 O O . ILE A 1 91 ? 13.811 -2.332 -0.725 1.00 89.56 91 ILE A O 1
ATOM 680 N N . VAL A 1 92 ? 13.527 -0.258 0.104 1.00 90.50 92 VAL A N 1
ATOM 681 C CA . VAL A 1 92 ? 14.806 0.276 -0.391 1.00 90.50 92 VAL A CA 1
ATOM 682 C C . VAL A 1 92 ? 15.991 -0.507 0.164 1.00 90.50 92 VAL A C 1
ATOM 684 O O . VAL A 1 92 ? 16.914 -0.811 -0.584 1.00 90.50 92 VAL A O 1
ATOM 687 N N . GLU A 1 93 ? 15.934 -0.911 1.429 1.00 91.94 93 GLU A N 1
ATOM 688 C CA . GLU A 1 93 ? 16.963 -1.743 2.058 1.00 91.94 93 GLU A CA 1
ATOM 689 C C . GLU A 1 93 ? 17.133 -3.109 1.364 1.00 91.94 93 GLU A C 1
ATOM 691 O O . GLU A 1 93 ? 18.237 -3.640 1.285 1.00 91.94 93 GLU A O 1
ATOM 696 N N . ARG A 1 94 ? 16.054 -3.670 0.802 1.00 91.06 94 ARG A N 1
ATOM 697 C CA . ARG A 1 94 ? 16.051 -4.990 0.142 1.00 91.06 94 ARG A CA 1
ATOM 698 C C . ARG A 1 94 ? 16.219 -4.937 -1.376 1.00 91.06 94 ARG A C 1
ATOM 700 O O . ARG A 1 94 ? 16.428 -5.980 -2.005 1.00 91.06 94 ARG A O 1
ATOM 707 N N . LEU A 1 95 ? 16.121 -3.751 -1.977 1.00 92.00 95 LEU A N 1
ATOM 708 C CA . LEU A 1 95 ? 16.284 -3.572 -3.419 1.00 92.00 95 LEU A CA 1
ATOM 709 C C . LEU A 1 95 ? 17.639 -4.091 -3.933 1.00 92.00 95 LEU A C 1
ATOM 711 O O . LEU A 1 95 ? 17.609 -4.842 -4.909 1.00 92.00 95 LEU A O 1
ATOM 715 N N . PRO A 1 96 ? 18.799 -3.784 -3.309 1.00 92.75 96 PRO A N 1
ATOM 716 C CA . PRO A 1 96 ? 20.103 -4.218 -3.818 1.00 92.75 96 PRO A CA 1
ATOM 717 C C . PRO A 1 96 ? 20.212 -5.736 -3.969 1.00 92.75 96 PRO A C 1
ATOM 719 O O . PRO A 1 96 ? 20.541 -6.217 -5.046 1.00 92.75 96 PRO A O 1
ATOM 722 N N . ALA A 1 97 ? 19.809 -6.492 -2.944 1.00 93.31 97 ALA A N 1
ATOM 723 C CA . ALA A 1 97 ? 19.831 -7.954 -2.987 1.00 93.31 97 ALA A CA 1
ATOM 724 C C . ALA A 1 97 ? 18.928 -8.519 -4.099 1.00 93.31 97 ALA A C 1
ATOM 726 O O . ALA A 1 97 ? 19.279 -9.486 -4.770 1.00 93.31 97 ALA A O 1
ATOM 727 N N . THR A 1 98 ? 17.769 -7.896 -4.337 1.00 92.62 98 THR A N 1
ATOM 728 C CA . THR A 1 98 ? 16.869 -8.302 -5.430 1.00 92.62 98 THR A CA 1
ATOM 729 C C . THR A 1 98 ? 17.506 -8.046 -6.796 1.00 92.62 98 THR A C 1
ATOM 731 O O . THR A 1 98 ? 17.391 -8.881 -7.693 1.00 92.62 98 THR A O 1
ATOM 734 N N . PHE A 1 99 ? 18.199 -6.915 -6.956 1.00 93.56 99 PHE A N 1
ATOM 735 C CA . PHE A 1 99 ? 18.933 -6.599 -8.180 1.00 93.56 99 PHE A CA 1
ATOM 736 C C . PHE A 1 99 ? 20.109 -7.546 -8.411 1.00 93.56 99 PHE A C 1
ATOM 738 O O . PHE A 1 99 ? 20.271 -8.025 -9.531 1.00 93.56 99 PHE A O 1
ATOM 745 N N . GLU A 1 100 ? 20.885 -7.857 -7.373 1.00 94.38 100 GLU A N 1
ATOM 746 C CA . GLU A 1 100 ? 21.985 -8.823 -7.444 1.00 94.38 100 GLU A CA 1
ATOM 747 C C . GLU A 1 100 ? 21.485 -10.201 -7.883 1.00 94.38 100 GLU A C 1
ATOM 749 O O . GLU A 1 100 ? 22.020 -10.780 -8.828 1.00 94.38 100 GLU A O 1
ATOM 754 N N . LEU A 1 101 ? 20.406 -10.694 -7.265 1.00 94.19 101 LEU A N 1
ATOM 755 C CA . LEU A 1 101 ? 19.795 -11.973 -7.630 1.00 94.19 101 LEU A CA 1
ATOM 756 C C . LEU A 1 101 ? 19.247 -11.966 -9.059 1.00 94.19 101 LEU A C 1
ATOM 758 O O . LEU A 1 101 ? 19.475 -12.918 -9.804 1.00 94.19 101 LEU A O 1
ATOM 762 N N . ALA A 1 102 ? 18.546 -10.904 -9.462 1.00 93.25 102 ALA A N 1
ATOM 763 C CA . ALA A 1 102 ? 18.023 -10.783 -10.820 1.00 93.25 102 ALA A CA 1
ATOM 764 C C . ALA A 1 102 ? 19.155 -10.763 -11.857 1.00 93.25 102 ALA A C 1
ATOM 766 O O . ALA A 1 102 ? 19.055 -11.413 -12.897 1.00 93.25 102 ALA A O 1
ATOM 767 N N . PHE A 1 103 ? 20.244 -10.049 -11.566 1.00 95.44 103 PHE A N 1
ATOM 768 C CA . PHE A 1 103 ? 21.407 -9.969 -12.441 1.00 95.44 103 PHE A CA 1
ATOM 769 C C . PHE A 1 103 ? 22.142 -11.309 -12.544 1.00 95.44 103 PHE A C 1
ATOM 771 O O . PHE A 1 103 ? 22.402 -11.775 -13.651 1.00 95.44 103 PHE A O 1
ATOM 778 N N . ALA A 1 104 ? 22.399 -11.975 -11.415 1.00 94.44 104 ALA A N 1
ATOM 779 C CA . ALA A 1 104 ? 23.007 -13.302 -11.392 1.00 94.44 104 ALA A CA 1
ATOM 780 C C . ALA A 1 104 ? 22.155 -14.336 -12.146 1.00 94.44 104 ALA A C 1
ATOM 782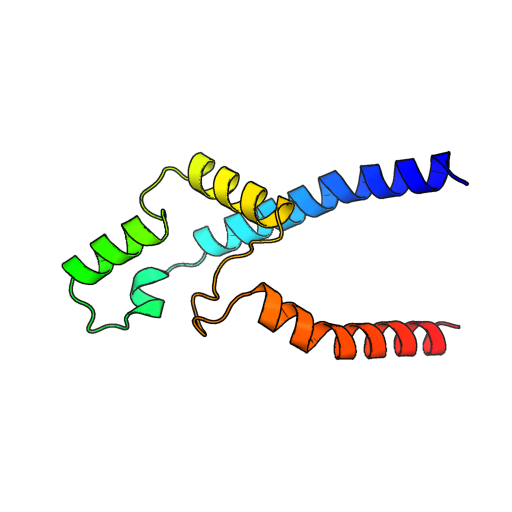 O O . ALA A 1 104 ? 22.683 -15.106 -12.943 1.00 94.44 104 ALA A O 1
ATOM 783 N N . ALA A 1 105 ? 20.832 -14.320 -11.958 1.00 94.00 105 ALA A N 1
ATOM 784 C CA . ALA A 1 105 ? 19.921 -15.204 -12.681 1.00 94.00 105 ALA A CA 1
ATOM 785 C C . ALA A 1 105 ? 19.967 -14.971 -14.197 1.00 94.00 105 ALA A C 1
ATOM 787 O O . ALA A 1 105 ? 19.968 -15.937 -14.954 1.00 94.00 105 ALA A O 1
ATOM 788 N N . MET A 1 106 ? 20.048 -13.713 -14.649 1.00 93.81 106 MET A N 1
ATOM 789 C CA . MET A 1 106 ? 20.218 -13.405 -16.073 1.00 93.81 106 MET A CA 1
ATOM 790 C C . MET A 1 106 ? 21.544 -13.937 -16.626 1.00 93.81 106 MET A C 1
ATOM 792 O O . MET A 1 106 ? 21.538 -14.468 -17.727 1.00 93.81 106 MET A O 1
ATOM 796 N N . LEU A 1 107 ? 22.644 -13.836 -15.871 1.00 94.44 107 LEU A N 1
ATOM 797 C CA . LEU A 1 107 ? 23.952 -14.366 -16.282 1.00 94.44 107 LEU A CA 1
ATOM 798 C C . LEU A 1 107 ? 23.999 -15.897 -16.345 1.00 94.44 107 LEU A C 1
ATOM 800 O O . LEU A 1 107 ? 24.737 -16.449 -17.149 1.00 94.44 107 LEU A O 1
ATOM 804 N N . VAL A 1 108 ? 23.253 -16.586 -15.482 1.00 95.12 108 VAL A N 1
ATOM 805 C CA . VAL A 1 108 ? 23.167 -18.057 -15.498 1.00 95.12 108 VAL A CA 1
ATOM 806 C C . VAL A 1 108 ? 22.206 -18.549 -16.584 1.00 95.12 108 VAL A C 1
ATOM 808 O O . VAL A 1 108 ? 22.384 -19.641 -17.113 1.00 95.12 108 VAL A O 1
ATOM 811 N N . ALA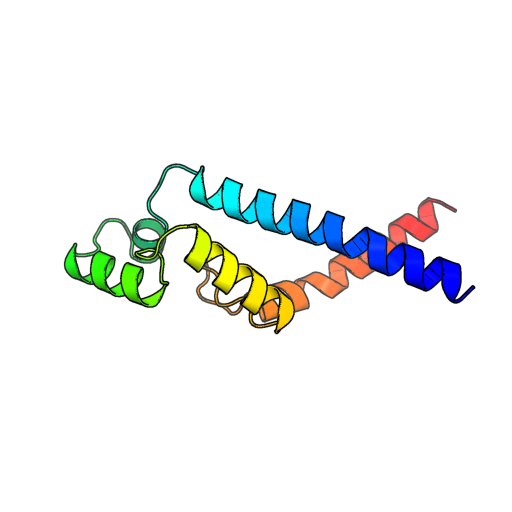 A 1 109 ? 21.162 -17.774 -16.888 1.00 92.00 109 ALA A N 1
ATOM 812 C CA . ALA A 1 109 ? 20.162 -18.128 -17.892 1.00 92.00 109 ALA A CA 1
ATOM 813 C C . ALA A 1 109 ? 20.637 -17.923 -19.344 1.00 92.00 109 ALA A C 1
ATOM 815 O O . ALA A 1 109 ? 19.969 -18.415 -20.256 1.00 92.00 109 ALA A O 1
ATOM 816 N N . THR A 1 110 ? 21.734 -17.185 -19.553 1.00 68.56 110 THR A N 1
ATOM 817 C CA . THR A 1 110 ? 22.449 -17.073 -20.839 1.00 68.56 110 THR A CA 1
ATOM 818 C C . THR A 1 110 ? 23.416 -18.222 -21.043 1.00 68.56 110 THR A C 1
ATOM 820 O O . THR A 1 110 ? 23.414 -18.776 -22.164 1.00 68.56 110 THR A O 1
#

Radius of gyration: 18.37 Å; chains: 1; bounding box: 40×26×58 Å

pLDDT: mean 89.5, std 4.84, range [68.56, 96.25]

Secondary structure (DSSP, 8-state):
-HHHHHHHHHHHHHHHHHHHHHHHHHHHHSSS-HHHHHH-TT--HHHHHHHHHHTTTTS-HHHHHHHHHHHHHHT---B-TTT-SBHHHHHHHHHHHHHHHHHHHHHHH-